Protein AF-A0A258C0G7-F1 (afdb_monomer)

Nearest PDB structures (foldseek):
  1zw0-assembly10_D  TM=4.527E-01  e=5.520E-01  Yersinia pestis

Structure (mmCIF, N/CA/C/O backbone):
data_AF-A0A258C0G7-F1
#
_entry.id   AF-A0A258C0G7-F1
#
loop_
_atom_site.group_PDB
_atom_site.id
_atom_site.type_symbol
_atom_site.label_atom_id
_atom_site.label_alt_id
_atom_site.label_comp_id
_atom_site.label_asym_id
_atom_site.label_entity_id
_atom_site.label_seq_id
_atom_site.pdbx_PDB_ins_code
_atom_site.Cartn_x
_atom_site.Cartn_y
_atom_site.Cartn_z
_atom_site.occupancy
_atom_site.B_iso_or_equiv
_atom_site.auth_seq_id
_atom_site.auth_comp_id
_atom_site.auth_asym_id
_atom_site.auth_atom_id
_atom_site.pdbx_PDB_model_num
ATOM 1 N N . MET A 1 1 ? -1.910 10.020 10.480 1.00 45.41 1 MET A N 1
ATOM 2 C CA . MET A 1 1 ? -2.718 9.110 11.316 1.00 45.41 1 MET A CA 1
ATOM 3 C C . MET A 1 1 ? -1.774 8.348 12.208 1.00 45.41 1 MET A C 1
ATOM 5 O O . MET A 1 1 ? -0.894 7.670 11.692 1.00 45.41 1 MET A O 1
ATOM 9 N N . LEU A 1 2 ? -1.884 8.556 13.517 1.00 47.25 2 LEU A N 1
ATOM 10 C CA . LEU A 1 2 ? -1.141 7.770 14.496 1.00 47.25 2 LEU A CA 1
ATOM 11 C C . LEU A 1 2 ? -1.801 6.383 14.582 1.00 47.25 2 LEU A C 1
ATOM 13 O O . LEU A 1 2 ? -3.028 6.324 14.662 1.00 47.25 2 LEU A O 1
ATOM 17 N N . PRO A 1 3 ? -1.041 5.276 14.528 1.00 48.72 3 PRO A N 1
ATOM 18 C CA . PRO A 1 3 ? -1.584 3.933 14.694 1.00 48.72 3 PRO A CA 1
ATOM 19 C C . PRO A 1 3 ? -1.926 3.710 16.176 1.00 48.72 3 PRO A C 1
ATOM 21 O O . PRO A 1 3 ? -1.186 3.061 16.904 1.00 48.72 3 PRO A O 1
ATOM 24 N N . GLY A 1 4 ? -3.027 4.294 16.640 1.00 52.47 4 GLY A N 1
ATOM 25 C CA . GLY A 1 4 ? -3.543 4.131 17.997 1.00 52.47 4 GLY A CA 1
ATOM 26 C C . GLY A 1 4 ? -5.040 3.855 17.942 1.00 52.47 4 GLY A C 1
ATOM 27 O O . GLY A 1 4 ? -5.781 4.641 17.362 1.00 52.47 4 GLY A O 1
ATOM 28 N N . GLY A 1 5 ? -5.469 2.717 18.495 1.00 60.94 5 GLY A N 1
ATOM 29 C CA . GLY A 1 5 ? -6.886 2.373 18.677 1.00 60.94 5 GLY A CA 1
ATOM 30 C C . GLY A 1 5 ? -7.226 0.910 18.383 1.00 60.94 5 GLY A C 1
ATOM 31 O O . GLY A 1 5 ? -7.958 0.288 19.139 1.00 60.94 5 GLY A O 1
ATOM 32 N N . SER A 1 6 ? -6.652 0.311 17.333 1.00 69.88 6 SER A N 1
ATOM 33 C CA . SER A 1 6 ? -6.892 -1.101 17.000 1.00 69.88 6 SER A CA 1
ATOM 34 C C . SER A 1 6 ? -5.726 -1.724 16.237 1.00 69.88 6 SER A C 1
ATOM 36 O O . SER A 1 6 ? -5.240 -1.169 15.247 1.00 69.88 6 SER A O 1
ATOM 38 N N . ARG A 1 7 ? -5.300 -2.919 16.676 1.00 80.06 7 ARG A N 1
ATOM 39 C CA . ARG A 1 7 ? -4.208 -3.703 16.070 1.00 80.06 7 ARG A CA 1
ATOM 40 C C . ARG A 1 7 ? -4.423 -3.926 14.571 1.00 80.06 7 ARG A C 1
ATOM 42 O O . ARG A 1 7 ? -3.468 -3.869 13.804 1.00 80.06 7 ARG A O 1
ATOM 49 N N . ILE A 1 8 ? -5.677 -4.107 14.161 1.00 82.00 8 ILE A N 1
ATOM 50 C CA . ILE A 1 8 ? -6.055 -4.367 12.768 1.00 82.00 8 ILE A CA 1
ATOM 51 C C . ILE A 1 8 ? -5.860 -3.107 11.907 1.00 82.00 8 ILE A C 1
ATOM 53 O O . ILE A 1 8 ? -5.339 -3.187 10.796 1.00 82.00 8 ILE A O 1
ATOM 57 N N . ILE A 1 9 ? -6.194 -1.922 12.431 1.00 79.69 9 ILE A N 1
ATOM 58 C CA . ILE A 1 9 ? -5.969 -0.640 11.737 1.00 79.69 9 ILE A CA 1
ATOM 59 C C . ILE A 1 9 ? -4.464 -0.391 11.568 1.00 79.69 9 ILE A C 1
ATOM 61 O O . ILE A 1 9 ? -4.003 -0.020 10.486 1.00 79.69 9 ILE A O 1
ATOM 65 N N . ALA A 1 10 ? -3.678 -0.651 12.619 1.00 82.81 10 ALA A N 1
ATOM 66 C CA . ALA A 1 10 ? -2.223 -0.534 12.567 1.00 82.81 10 ALA A CA 1
ATOM 67 C C . ALA A 1 10 ? -1.606 -1.493 11.533 1.00 82.81 10 ALA A C 1
ATOM 69 O O . ALA A 1 10 ? -0.751 -1.081 10.750 1.00 82.81 10 ALA A O 1
ATOM 70 N N . GLN A 1 11 ? -2.080 -2.741 11.471 1.00 88.00 11 GLN A N 1
ATOM 71 C CA . GLN A 1 11 ? -1.660 -3.721 10.465 1.00 88.00 11 GLN A CA 1
ATOM 72 C C . GLN A 1 11 ? -2.005 -3.274 9.039 1.00 88.00 11 GLN A C 1
ATOM 74 O O . GLN A 1 11 ? -1.156 -3.377 8.155 1.00 88.00 11 GLN A O 1
ATOM 79 N N . ALA A 1 12 ? -3.197 -2.715 8.809 1.00 86.50 12 ALA A N 1
ATOM 80 C CA . ALA A 1 12 ? -3.585 -2.194 7.498 1.00 86.50 12 ALA A CA 1
ATOM 81 C C . ALA A 1 12 ? -2.680 -1.027 7.052 1.00 86.50 12 ALA A C 1
ATOM 83 O O . ALA A 1 12 ? -2.212 -0.983 5.911 1.00 86.50 12 ALA A O 1
ATOM 84 N N . HIS A 1 13 ? -2.346 -0.108 7.964 1.00 85.25 13 HIS A N 1
ATOM 85 C CA . HIS A 1 13 ? -1.399 0.974 7.678 1.00 85.25 13 HIS A CA 1
ATOM 86 C C . HIS A 1 13 ? 0.044 0.486 7.481 1.00 85.25 13 HIS A C 1
ATOM 88 O O . HIS A 1 13 ? 0.764 1.033 6.635 1.00 85.25 13 HIS A O 1
ATOM 94 N N . LEU A 1 14 ? 0.468 -0.549 8.209 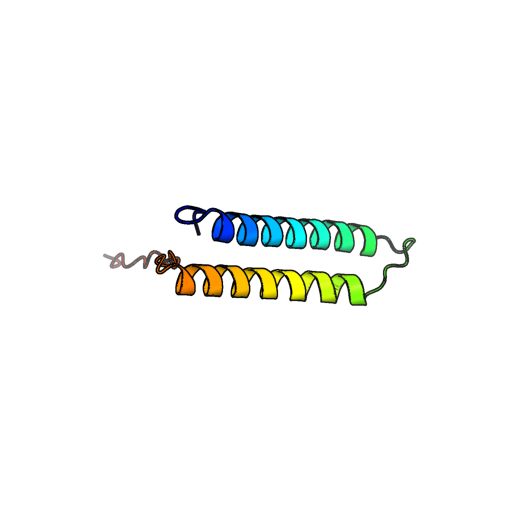1.00 90.50 14 LEU A N 1
ATOM 95 C CA . LEU A 1 14 ? 1.767 -1.188 8.015 1.00 90.50 14 LEU A CA 1
ATOM 96 C C . LEU A 1 14 ? 1.850 -1.833 6.628 1.00 90.50 14 LEU A C 1
ATOM 98 O O . LEU A 1 14 ? 2.786 -1.545 5.881 1.00 90.50 14 LEU A O 1
ATOM 102 N N . ALA A 1 15 ? 0.843 -2.624 6.252 1.00 91.50 15 ALA A N 1
ATOM 103 C CA . ALA A 1 15 ? 0.739 -3.232 4.930 1.00 91.50 15 ALA A CA 1
ATOM 104 C C . ALA A 1 15 ? 0.800 -2.165 3.828 1.00 91.50 15 ALA A C 1
ATOM 106 O O . ALA A 1 15 ? 1.602 -2.276 2.902 1.00 91.50 15 ALA A O 1
ATOM 107 N N . ARG A 1 16 ? 0.055 -1.059 3.977 1.00 92.12 16 ARG A N 1
ATOM 108 C CA . ARG A 1 16 ? 0.104 0.068 3.030 1.00 92.12 16 ARG A CA 1
ATOM 109 C C . ARG A 1 16 ? 1.516 0.642 2.888 1.00 92.12 16 ARG A C 1
ATOM 111 O O . ARG A 1 16 ? 1.963 0.945 1.782 1.00 92.12 16 ARG A O 1
ATOM 118 N N . SER A 1 17 ? 2.223 0.794 4.005 1.00 92.62 17 SER A N 1
ATOM 119 C CA . SER A 1 17 ? 3.592 1.322 4.031 1.00 92.62 17 SER A CA 1
ATOM 120 C C . SER A 1 17 ? 4.584 0.378 3.345 1.00 92.62 17 SER A C 1
ATOM 122 O O . SER A 1 17 ? 5.504 0.842 2.666 1.00 92.62 17 SER A O 1
ATOM 124 N N . LEU A 1 18 ? 4.382 -0.937 3.478 1.00 94.25 18 LEU A N 1
ATOM 125 C CA . LEU A 1 18 ? 5.157 -1.957 2.773 1.00 94.25 18 LEU A CA 1
ATOM 126 C C . LEU A 1 18 ? 4.875 -1.939 1.267 1.00 94.25 18 LEU A C 1
ATOM 128 O O . LEU A 1 18 ? 5.831 -1.925 0.496 1.00 94.25 18 LEU A O 1
ATOM 132 N N . CYS A 1 19 ? 3.613 -1.825 0.838 1.00 93.38 19 CYS A N 1
ATOM 133 C CA . CYS A 1 19 ? 3.260 -1.708 -0.583 1.00 93.38 19 CYS A CA 1
ATOM 134 C C . CYS A 1 19 ? 3.919 -0.491 -1.241 1.00 93.38 19 CYS A C 1
ATOM 136 O O . CYS A 1 19 ? 4.564 -0.625 -2.275 1.00 93.38 19 CYS A O 1
ATOM 138 N N . ARG A 1 20 ? 3.857 0.683 -0.600 1.00 92.31 20 ARG A N 1
ATOM 139 C CA . ARG A 1 20 ? 4.533 1.900 -1.092 1.00 92.31 20 ARG A CA 1
ATOM 140 C C . ARG A 1 20 ? 6.058 1.744 -1.139 1.00 92.31 20 ARG A C 1
ATOM 142 O O . ARG A 1 20 ? 6.716 2.334 -1.989 1.00 92.31 20 ARG A O 1
ATOM 149 N N . ARG A 1 21 ? 6.649 0.976 -0.215 1.00 94.25 21 ARG A N 1
ATOM 150 C CA . ARG A 1 21 ? 8.092 0.674 -0.220 1.00 94.25 21 ARG A CA 1
ATOM 151 C C . ARG A 1 21 ? 8.460 -0.266 -1.367 1.00 94.25 21 ARG A C 1
ATOM 153 O O . ARG A 1 21 ? 9.469 -0.028 -2.023 1.00 94.25 21 ARG A O 1
ATOM 160 N N . ALA A 1 22 ? 7.653 -1.299 -1.598 1.00 92.44 22 ALA A N 1
ATOM 161 C CA . ALA A 1 22 ? 7.819 -2.225 -2.711 1.00 92.44 22 ALA A CA 1
ATOM 162 C C . ALA A 1 22 ? 7.693 -1.499 -4.055 1.00 92.44 22 ALA A C 1
ATOM 164 O O . ALA A 1 22 ? 8.551 -1.672 -4.906 1.00 92.44 22 ALA A O 1
ATOM 165 N N . GLU A 1 23 ? 6.706 -0.614 -4.205 1.00 92.19 23 GLU A N 1
ATOM 166 C CA . GLU A 1 23 ? 6.519 0.211 -5.405 1.00 92.19 23 GLU A CA 1
ATOM 167 C C . GLU A 1 2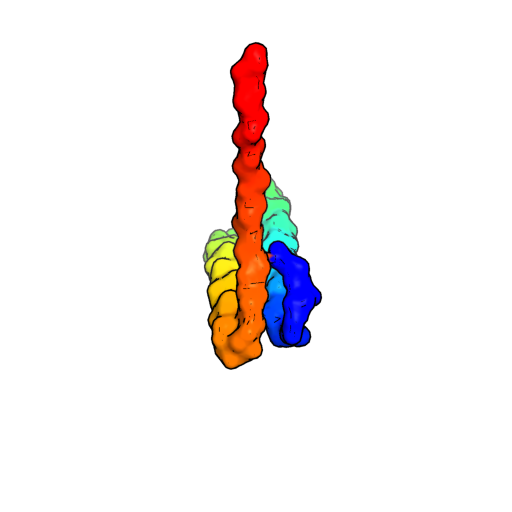3 ? 7.745 1.079 -5.698 1.00 92.19 23 GLU A C 1
ATOM 169 O 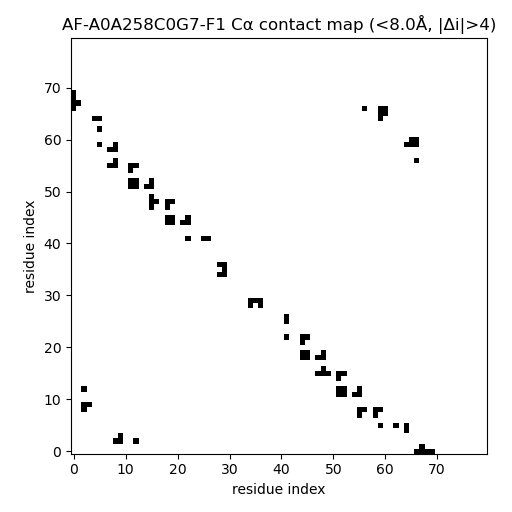O . GLU A 1 23 ? 8.239 1.068 -6.817 1.00 92.19 23 GLU A O 1
ATOM 174 N N . ARG A 1 24 ? 8.307 1.768 -4.692 1.00 91.88 24 ARG A N 1
ATOM 175 C CA . ARG A 1 24 ? 9.541 2.553 -4.884 1.00 91.88 24 ARG A CA 1
ATOM 176 C C . ARG A 1 24 ? 10.721 1.696 -5.330 1.00 91.88 24 ARG A C 1
ATOM 178 O O . ARG A 1 24 ? 11.486 2.124 -6.185 1.00 91.88 24 ARG A O 1
ATOM 185 N N . ARG A 1 25 ? 10.880 0.500 -4.752 1.00 92.06 25 ARG A N 1
ATOM 186 C CA . ARG A 1 25 ? 11.934 -0.435 -5.170 1.00 92.06 25 ARG A CA 1
ATOM 187 C C . ARG A 1 25 ? 11.698 -0.923 -6.594 1.00 92.06 25 ARG A C 1
ATOM 189 O O . ARG A 1 25 ? 12.636 -0.943 -7.373 1.00 92.06 25 ARG A O 1
ATOM 196 N N . LEU A 1 26 ? 10.457 -1.255 -6.938 1.00 90.31 26 LEU A N 1
ATOM 197 C CA . LEU A 1 26 ? 10.094 -1.704 -8.276 1.00 90.31 26 LEU A CA 1
ATOM 198 C C . LEU A 1 26 ? 10.348 -0.613 -9.318 1.00 90.31 26 LEU A C 1
ATOM 200 O O . LEU A 1 26 ? 10.914 -0.907 -10.358 1.00 90.31 26 LEU A O 1
ATOM 204 N N . LEU A 1 27 ? 10.006 0.642 -9.017 1.00 88.44 27 LEU A N 1
ATOM 205 C CA . LEU A 1 27 ? 10.304 1.786 -9.880 1.00 88.44 27 LEU A CA 1
ATOM 206 C C . LEU A 1 27 ? 11.810 2.023 -10.036 1.00 88.44 27 LEU A C 1
ATOM 208 O O . LEU A 1 27 ? 12.251 2.359 -11.127 1.00 88.44 27 LEU A O 1
ATOM 212 N N . ALA A 1 28 ? 12.599 1.824 -8.977 1.00 90.56 28 ALA A N 1
ATOM 213 C CA . ALA A 1 28 ? 14.054 1.930 -9.062 1.00 90.56 28 ALA A CA 1
ATOM 214 C C . ALA A 1 28 ? 14.658 0.858 -9.982 1.00 90.56 28 ALA A C 1
ATOM 216 O O . ALA A 1 28 ? 15.552 1.171 -10.758 1.00 90.56 28 ALA A O 1
ATOM 217 N N . VAL A 1 29 ? 14.145 -0.378 -9.939 1.00 88.88 29 VAL A N 1
ATOM 218 C CA . VAL A 1 29 ? 14.564 -1.433 -10.879 1.00 88.88 29 VAL A CA 1
ATOM 219 C C . VAL A 1 29 ? 14.016 -1.153 -12.283 1.00 88.88 29 VAL A C 1
ATOM 221 O O . VAL A 1 29 ? 14.720 -1.369 -13.255 1.00 88.88 29 VAL A O 1
ATOM 224 N N . ALA A 1 30 ? 12.796 -0.619 -12.413 1.00 86.50 30 ALA A N 1
ATOM 225 C CA . ALA A 1 30 ? 12.196 -0.289 -13.711 1.00 86.50 30 ALA A CA 1
ATOM 226 C C . ALA A 1 30 ? 12.920 0.859 -14.429 1.00 86.50 30 ALA A C 1
ATOM 228 O O . ALA A 1 30 ? 12.787 1.003 -15.640 1.00 86.50 30 ALA A O 1
ATOM 229 N N . ALA A 1 31 ? 13.645 1.697 -13.683 1.00 86.38 31 ALA A N 1
ATOM 230 C CA . ALA A 1 31 ? 14.483 2.752 -14.239 1.00 86.38 31 ALA A CA 1
ATOM 231 C C . ALA A 1 31 ? 15.766 2.205 -14.891 1.00 86.38 31 ALA A C 1
ATOM 233 O O . ALA A 1 31 ? 16.391 2.911 -15.680 1.00 86.38 31 ALA A 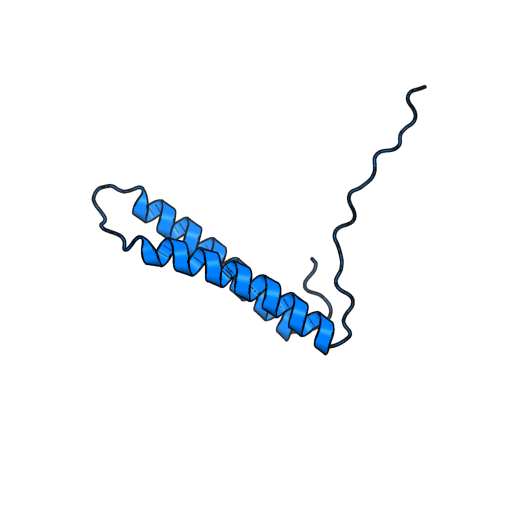O 1
ATOM 234 N N . ASP A 1 32 ? 16.155 0.965 -14.582 1.00 89.44 32 ASP A N 1
ATOM 235 C CA . ASP A 1 32 ? 17.243 0.275 -15.262 1.00 89.44 32 ASP A CA 1
ATOM 236 C C . ASP A 1 32 ? 16.736 -0.307 -16.589 1.00 89.44 32 ASP A C 1
ATOM 238 O O . ASP A 1 32 ? 15.952 -1.256 -16.620 1.00 89.44 32 ASP A O 1
ATOM 242 N N . ALA A 1 33 ? 17.207 0.255 -17.705 1.00 76.69 33 ALA A N 1
ATOM 243 C CA . ALA A 1 33 ? 16.812 -0.157 -19.052 1.00 76.69 33 ALA A CA 1
ATOM 244 C C . ALA A 1 33 ? 17.225 -1.600 -19.408 1.00 76.69 33 ALA A C 1
ATOM 246 O O . ALA A 1 33 ? 16.745 -2.144 -20.402 1.00 76.69 33 ALA A O 1
ATOM 247 N N . THR A 1 34 ? 18.105 -2.226 -18.618 1.00 84.25 34 THR A N 1
ATOM 248 C CA . THR A 1 34 ? 18.515 -3.626 -18.807 1.00 84.25 34 THR A CA 1
ATOM 249 C C . THR A 1 34 ? 17.534 -4.625 -18.185 1.00 84.25 34 THR A C 1
ATOM 251 O O . THR A 1 34 ? 17.554 -5.807 -18.530 1.00 84.25 34 THR A O 1
ATOM 254 N N . GLN A 1 35 ? 16.647 -4.166 -17.297 1.00 82.12 35 GLN A N 1
ATOM 255 C CA . GLN A 1 35 ? 15.662 -4.991 -16.603 1.00 82.12 35 GLN A CA 1
ATOM 256 C C . GLN A 1 35 ? 14.278 -4.831 -17.242 1.00 82.12 35 GLN A C 1
ATOM 258 O O . GLN A 1 35 ? 13.651 -3.776 -17.178 1.00 82.12 35 GLN A O 1
ATOM 263 N N . GLN A 1 36 ? 13.741 -5.911 -17.813 1.00 82.00 36 GLN A N 1
ATOM 264 C CA . GLN A 1 36 ? 12.340 -5.938 -18.233 1.00 82.00 36 GLN A CA 1
ATOM 265 C C . GLN A 1 36 ? 11.429 -6.192 -17.033 1.00 82.00 36 GLN A C 1
ATOM 267 O O . GLN A 1 36 ? 11.415 -7.279 -16.456 1.00 82.00 36 GLN A O 1
ATOM 272 N N . ILE A 1 37 ? 10.618 -5.192 -16.689 1.00 85.56 37 ILE A N 1
ATOM 273 C CA . ILE A 1 37 ? 9.607 -5.302 -15.635 1.00 85.56 37 ILE A CA 1
ATOM 274 C C . ILE A 1 37 ? 8.218 -5.290 -16.250 1.00 85.56 37 ILE A C 1
ATOM 276 O O . ILE A 1 37 ? 7.928 -4.520 -17.161 1.00 85.56 37 ILE A O 1
ATOM 280 N N . ASN A 1 38 ? 7.328 -6.118 -15.705 1.00 87.81 38 ASN A N 1
ATOM 281 C CA . ASN A 1 38 ? 5.920 -6.075 -16.059 1.00 87.81 38 ASN A CA 1
ATOM 282 C C . ASN A 1 38 ? 5.293 -4.735 -15.603 1.00 87.81 38 ASN A C 1
ATOM 284 O O . ASN A 1 38 ? 5.155 -4.518 -14.393 1.00 87.81 38 ASN A O 1
ATOM 288 N N . PRO A 1 39 ? 4.838 -3.861 -16.522 1.00 85.19 39 PRO A N 1
ATOM 289 C CA . PRO A 1 39 ? 4.237 -2.575 -16.162 1.00 85.19 39 PRO A CA 1
ATOM 290 C C . PRO A 1 39 ? 2.954 -2.732 -15.329 1.00 85.19 39 PRO A C 1
ATOM 292 O O . PRO A 1 39 ? 2.629 -1.867 -14.512 1.00 85.19 39 PRO A O 1
ATOM 295 N N . ALA A 1 40 ? 2.255 -3.866 -15.458 1.00 91.00 40 ALA A N 1
ATOM 296 C CA . ALA A 1 40 ? 1.078 -4.168 -14.651 1.00 91.00 40 ALA A CA 1
ATOM 297 C C . ALA A 1 40 ? 1.410 -4.313 -13.156 1.00 91.00 40 ALA A C 1
ATOM 299 O O . ALA A 1 40 ? 0.561 -4.019 -12.317 1.00 91.00 40 ALA A O 1
ATOM 300 N N . ALA A 1 41 ? 2.640 -4.704 -12.798 1.00 89.31 4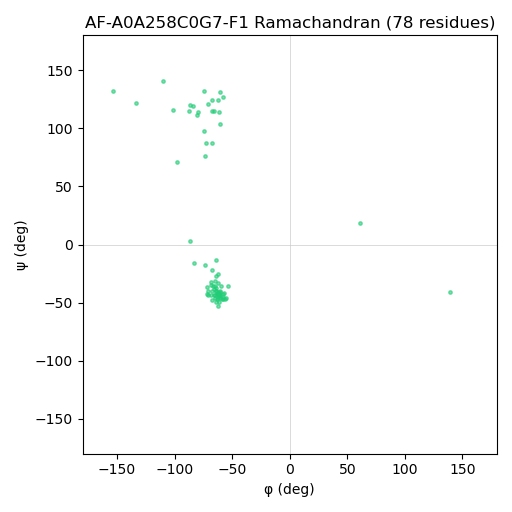1 ALA A N 1
ATOM 301 C CA . ALA A 1 41 ? 3.050 -4.846 -11.402 1.00 89.31 41 ALA A CA 1
ATOM 302 C C . ALA A 1 41 ? 3.114 -3.488 -10.678 1.00 89.31 41 ALA A C 1
ATOM 304 O O . ALA A 1 41 ? 2.655 -3.376 -9.539 1.00 89.31 41 ALA A O 1
ATOM 305 N N . CYS A 1 42 ? 3.606 -2.440 -11.350 1.00 87.44 42 CYS A N 1
ATOM 306 C CA . CYS A 1 42 ? 3.610 -1.074 -10.816 1.00 87.44 42 CYS A CA 1
ATOM 307 C C . CYS A 1 42 ? 2.181 -0.565 -10.583 1.00 87.44 42 CYS A C 1
ATOM 309 O O . CYS A 1 42 ? 1.865 -0.064 -9.503 1.00 87.44 42 CYS A O 1
ATOM 311 N N . ILE A 1 43 ? 1.298 -0.757 -11.569 1.00 90.94 43 ILE A N 1
ATOM 312 C CA . ILE A 1 43 ? -0.117 -0.369 -11.475 1.00 90.94 43 ILE A CA 1
ATOM 313 C C . ILE A 1 43 ? -0.805 -1.135 -10.338 1.00 90.94 43 ILE A C 1
ATOM 315 O O . ILE A 1 43 ? -1.535 -0.547 -9.540 1.00 90.94 43 ILE A O 1
ATOM 319 N N . TYR A 1 44 ? -0.543 -2.437 -10.220 1.00 93.31 44 TYR A N 1
ATOM 320 C CA . TYR A 1 44 ? -1.117 -3.276 -9.176 1.00 93.31 44 TYR A CA 1
ATOM 321 C C . TYR A 1 44 ? -0.707 -2.816 -7.774 1.00 93.31 44 TYR A C 1
ATOM 323 O O . TYR A 1 44 ? -1.571 -2.616 -6.921 1.00 93.31 44 TYR A O 1
ATOM 331 N N . LEU A 1 45 ? 0.591 -2.587 -7.531 1.00 91.62 45 LEU A N 1
ATOM 332 C CA . LEU A 1 45 ? 1.074 -2.088 -6.238 1.00 91.62 45 LEU A CA 1
ATOM 333 C C . LEU A 1 45 ? 0.462 -0.731 -5.888 1.00 91.62 45 LEU A C 1
ATOM 335 O O . LEU A 1 45 ? 0.147 -0.477 -4.720 1.00 91.62 45 LEU A O 1
ATOM 339 N N . ASN A 1 46 ? 0.248 0.110 -6.901 1.00 91.31 46 ASN A N 1
ATOM 340 C CA . ASN A 1 46 ? -0.395 1.395 -6.726 1.00 91.31 46 ASN A CA 1
ATOM 341 C C . ASN A 1 46 ? -1.834 1.247 -6.211 1.00 91.31 46 ASN A C 1
ATOM 343 O O . ASN A 1 46 ? -2.160 1.758 -5.137 1.00 91.31 46 ASN A O 1
ATOM 347 N N . ARG A 1 47 ? -2.646 0.438 -6.898 1.00 93.50 47 ARG A N 1
ATOM 348 C CA . ARG A 1 47 ? -4.040 0.161 -6.516 1.00 93.50 47 ARG A CA 1
ATOM 349 C C . ARG A 1 47 ? -4.167 -0.591 -5.198 1.00 93.50 47 ARG A C 1
ATOM 351 O O . ARG A 1 47 ? -5.050 -0.280 -4.401 1.00 93.50 47 ARG A O 1
ATOM 358 N N . LEU A 1 48 ? -3.269 -1.535 -4.927 1.00 92.81 48 LEU A N 1
ATOM 359 C CA . LEU A 1 48 ? -3.240 -2.266 -3.663 1.00 92.81 48 LEU A CA 1
ATOM 360 C C . LEU A 1 48 ? -3.029 -1.317 -2.478 1.00 92.81 48 LEU A C 1
ATOM 36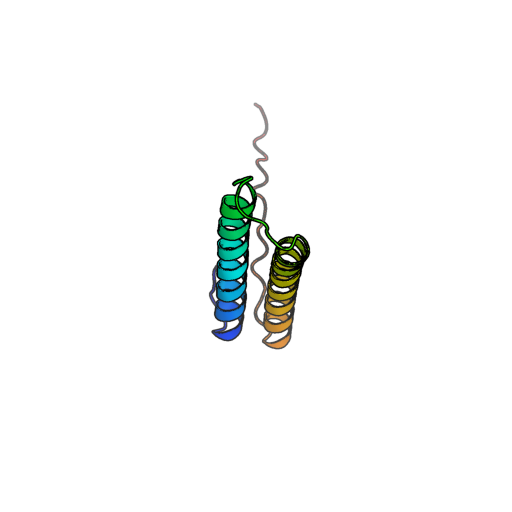2 O O . LEU A 1 48 ? -3.663 -1.465 -1.436 1.00 92.81 48 LEU A O 1
ATOM 366 N N . SER A 1 49 ? -2.169 -0.312 -2.637 1.00 91.56 49 SER A N 1
ATOM 367 C CA . SER A 1 49 ? -1.940 0.676 -1.584 1.00 91.56 49 SER A CA 1
ATOM 368 C C . SER A 1 49 ? -3.190 1.523 -1.277 1.00 91.56 49 SER A C 1
ATOM 370 O O . SER A 1 49 ? -3.441 1.836 -0.109 1.00 91.56 49 SER A O 1
ATOM 372 N N . ASP A 1 50 ? -3.992 1.846 -2.298 1.00 91.50 50 ASP A N 1
ATOM 373 C CA . ASP A 1 50 ? -5.241 2.599 -2.158 1.00 91.50 50 ASP A CA 1
ATOM 374 C C . ASP A 1 50 ? -6.310 1.731 -1.489 1.00 91.50 50 ASP A C 1
ATOM 376 O O . ASP A 1 50 ? -6.981 2.168 -0.552 1.00 91.50 50 ASP A O 1
ATOM 380 N N . LEU A 1 51 ? -6.408 0.463 -1.899 1.00 92.44 51 LEU A N 1
ATOM 381 C CA . LEU A 1 51 ? -7.290 -0.516 -1.272 1.00 92.44 51 LEU A CA 1
ATOM 382 C C . LEU A 1 51 ? -6.976 -0.669 0.221 1.00 92.44 51 LEU A C 1
ATOM 384 O O . LEU A 1 51 ? -7.889 -0.646 1.040 1.00 92.44 51 LEU A O 1
ATOM 388 N N . LEU A 1 52 ? -5.698 -0.767 0.596 1.00 89.81 52 LEU A N 1
ATOM 389 C CA . LEU A 1 52 ? -5.281 -0.870 1.999 1.00 89.81 52 LEU A CA 1
ATOM 390 C C . LEU A 1 52 ? -5.608 0.396 2.803 1.00 89.81 52 LEU A C 1
ATOM 392 O O . LEU A 1 52 ? -5.914 0.309 3.993 1.00 89.81 52 LEU A O 1
ATOM 396 N N . PHE A 1 53 ? -5.585 1.569 2.167 1.00 87.81 53 PHE A N 1
ATOM 397 C CA . PHE A 1 53 ? -6.034 2.812 2.791 1.00 87.81 53 PHE A CA 1
ATOM 398 C C . PHE A 1 53 ? -7.546 2.807 3.055 1.00 87.81 53 PHE A C 1
ATOM 400 O O . PHE A 1 53 ? -7.975 3.098 4.172 1.00 87.81 53 PHE A O 1
ATOM 407 N N . VAL A 1 54 ? -8.352 2.420 2.063 1.00 90.00 54 VAL A N 1
ATOM 408 C CA . VAL A 1 54 ? -9.813 2.305 2.213 1.00 90.00 54 VAL A CA 1
ATOM 409 C C . VAL A 1 54 ? -10.178 1.219 3.228 1.00 90.00 54 VAL A C 1
ATOM 411 O O . VAL A 1 54 ? -11.056 1.430 4.063 1.00 90.00 54 VAL A O 1
ATOM 414 N N . ALA A 1 55 ? -9.472 0.088 3.220 1.00 87.94 55 ALA A N 1
ATOM 415 C CA . ALA A 1 55 ? -9.661 -0.990 4.184 1.00 87.94 55 ALA A CA 1
ATOM 416 C C . ALA A 1 55 ? -9.391 -0.512 5.616 1.00 87.94 55 ALA A C 1
ATOM 418 O O . ALA A 1 55 ? -10.219 -0.745 6.494 1.00 87.94 55 ALA A O 1
ATOM 419 N N . ALA A 1 56 ? -8.292 0.217 5.851 1.00 86.88 56 ALA A N 1
ATOM 420 C CA . ALA A 1 56 ? -7.985 0.787 7.165 1.00 86.88 56 ALA A CA 1
ATOM 421 C C . ALA A 1 56 ? -9.118 1.696 7.678 1.00 86.88 56 ALA A C 1
ATOM 423 O O . ALA A 1 56 ? -9.518 1.585 8.839 1.00 86.88 56 ALA A O 1
ATOM 424 N N . ARG A 1 57 ? -9.693 2.529 6.799 1.00 85.19 57 ARG A N 1
ATOM 425 C CA . ARG A 1 57 ? -10.851 3.385 7.113 1.00 85.19 57 ARG A CA 1
ATOM 426 C C . ARG A 1 57 ? -12.109 2.589 7.428 1.00 85.19 57 ARG A C 1
ATOM 428 O O . ARG A 1 57 ? -12.791 2.870 8.411 1.00 85.19 57 ARG A O 1
ATOM 435 N N . LEU A 1 58 ? -12.413 1.578 6.616 1.00 87.38 58 LEU A N 1
ATOM 436 C CA . LEU A 1 58 ? -13.576 0.718 6.825 1.00 87.38 58 LEU A CA 1
ATOM 437 C C . LEU A 1 58 ? -13.477 -0.038 8.156 1.00 87.38 58 LEU A C 1
ATOM 439 O O . LEU A 1 58 ? -14.468 -0.136 8.877 1.00 87.38 58 LEU A O 1
ATOM 443 N N . ILE A 1 59 ? -12.285 -0.534 8.496 1.00 85.56 59 ILE A N 1
ATOM 444 C CA . ILE A 1 59 ? -12.009 -1.189 9.778 1.00 85.56 59 ILE A CA 1
ATOM 445 C C . ILE A 1 59 ? -12.209 -0.199 10.933 1.00 85.56 59 ILE A C 1
ATOM 447 O O . ILE A 1 59 ? -12.902 -0.535 11.890 1.00 85.56 59 ILE A O 1
ATOM 451 N N . GLY A 1 60 ? -11.678 1.024 10.826 1.00 84.06 60 GLY A N 1
ATOM 452 C CA . GLY A 1 60 ? -11.899 2.083 11.817 1.00 84.06 60 GLY A CA 1
ATOM 453 C C . GLY A 1 60 ? -13.381 2.383 12.038 1.00 84.06 60 GLY A C 1
ATOM 454 O O . GLY A 1 60 ? -13.848 2.371 13.177 1.00 84.06 60 GLY A O 1
ATOM 455 N N . LYS A 1 61 ? -14.144 2.522 10.946 1.00 84.62 61 LYS A N 1
ATOM 456 C CA . LYS A 1 61 ? -15.598 2.733 10.989 1.00 84.62 61 LYS A CA 1
ATOM 457 C C . LYS A 1 61 ? -16.336 1.577 11.671 1.00 84.62 61 LYS A C 1
ATOM 459 O O . LYS A 1 61 ? -17.231 1.825 12.471 1.00 84.62 61 LYS A O 1
ATOM 464 N N . ARG A 1 62 ? -15.972 0.323 11.376 1.00 85.50 62 ARG A N 1
ATOM 465 C CA . ARG A 1 62 ? -16.601 -0.868 11.982 1.00 85.50 62 ARG A CA 1
ATOM 466 C C . ARG A 1 62 ? -16.285 -1.026 13.467 1.00 85.50 62 ARG A C 1
ATOM 468 O O . ARG A 1 62 ? -17.121 -1.528 14.203 1.00 85.50 62 ARG A O 1
ATOM 475 N N . LEU A 1 63 ? -15.097 -0.609 13.897 1.00 83.19 63 LEU A N 1
ATOM 476 C CA . LEU A 1 63 ? -14.663 -0.685 15.294 1.00 83.19 63 LEU A CA 1
ATOM 477 C C . LEU A 1 63 ? -15.088 0.533 16.127 1.00 83.19 63 LEU A C 1
ATOM 479 O O . LEU A 1 63 ? -14.682 0.642 17.280 1.00 83.19 63 LEU A O 1
ATOM 483 N N . GLY A 1 64 ? -15.842 1.476 15.547 1.00 79.62 64 GLY A N 1
ATOM 484 C CA . GLY A 1 64 ? -16.223 2.720 16.222 1.00 79.62 64 GLY A CA 1
ATOM 485 C C . GLY A 1 64 ? -15.025 3.583 16.630 1.00 79.62 64 GLY A C 1
ATOM 486 O O . GLY A 1 64 ? -15.148 4.432 17.506 1.00 79.62 64 GLY A O 1
ATOM 487 N N . THR A 1 65 ? -13.850 3.358 16.030 1.00 73.12 65 THR A N 1
ATOM 488 C CA . THR A 1 65 ? -12.636 4.107 16.356 1.00 73.12 65 THR A CA 1
ATOM 489 C C . THR A 1 65 ? -12.640 5.408 15.553 1.00 73.12 65 THR A C 1
ATOM 491 O O . THR A 1 65 ? -12.643 5.343 14.319 1.00 73.12 65 THR A O 1
ATOM 494 N N . PRO A 1 66 ? -12.640 6.587 16.202 1.00 64.44 66 PRO A N 1
ATOM 495 C CA . PRO A 1 66 ? -12.634 7.855 15.490 1.00 64.44 66 PRO A CA 1
ATOM 496 C C . PRO A 1 66 ? -11.354 7.985 14.661 1.00 64.44 66 PRO A C 1
ATOM 498 O O . PRO A 1 66 ? -10.236 7.859 15.161 1.00 64.44 66 PRO A O 1
ATOM 501 N N . GLU A 1 67 ? -11.525 8.219 13.363 1.00 65.62 67 GLU A N 1
ATOM 502 C CA . GLU A 1 67 ? -10.414 8.457 12.453 1.00 65.62 67 GLU A CA 1
ATOM 503 C C . GLU A 1 67 ? -9.814 9.837 12.762 1.00 65.62 67 GLU A C 1
ATOM 50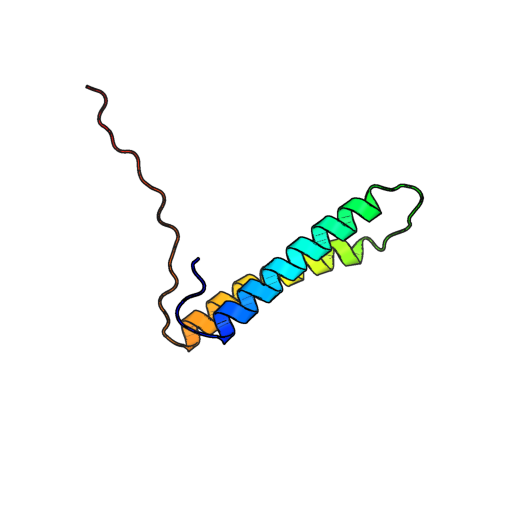5 O O . GLU A 1 67 ? -10.501 10.856 12.684 1.00 65.62 67 GLU A O 1
ATOM 510 N N . VAL A 1 68 ? -8.525 9.885 13.117 1.00 62.91 68 VAL A N 1
ATOM 511 C CA . VAL A 1 68 ? -7.815 11.154 13.342 1.00 62.91 68 VAL A CA 1
ATOM 512 C C . VAL A 1 68 ? -7.578 11.824 11.991 1.00 62.91 68 VAL A C 1
ATOM 514 O O . VAL A 1 68 ? -6.546 11.617 11.343 1.00 62.91 68 VAL A O 1
ATOM 517 N N . LEU A 1 69 ? -8.56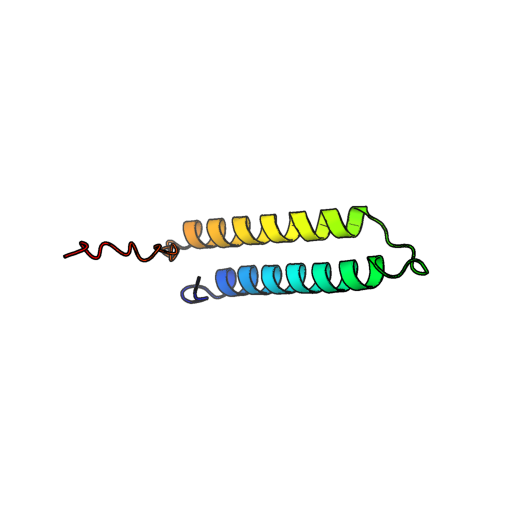0 12.605 11.546 1.00 64.88 69 LEU A N 1
ATOM 518 C CA . LEU A 1 69 ? -8.438 13.467 10.379 1.00 64.88 69 LEU A CA 1
ATOM 519 C C . LEU A 1 69 ? -7.321 14.482 10.629 1.00 64.88 69 LEU A C 1
ATOM 521 O O . LEU A 1 69 ? -7.248 15.116 11.681 1.00 64.88 69 LEU A O 1
ATOM 525 N N . TRP A 1 70 ? -6.419 14.614 9.659 1.00 60.91 70 TRP A N 1
ATOM 526 C CA . TRP A 1 70 ? -5.410 15.662 9.703 1.00 60.91 70 TRP A CA 1
ATOM 527 C C . TRP A 1 70 ? -6.115 17.013 9.543 1.00 60.91 70 TRP A C 1
ATOM 529 O O . TRP A 1 70 ? -6.711 17.276 8.500 1.00 60.91 70 TRP A O 1
ATOM 539 N N . ALA A 1 71 ? -6.072 17.842 10.586 1.00 58.50 71 ALA A N 1
ATOM 540 C CA . ALA A 1 71 ? -6.554 19.213 10.533 1.00 58.50 71 ALA A CA 1
ATOM 541 C C . ALA A 1 71 ? -5.411 20.120 10.040 1.00 58.50 71 ALA A C 1
ATOM 543 O O . ALA A 1 71 ? -4.399 20.237 10.740 1.00 58.50 71 ALA A O 1
ATOM 544 N N . PRO A 1 72 ? -5.523 20.759 8.859 1.00 65.94 72 PRO A N 1
ATOM 545 C CA . PRO A 1 72 ? -4.567 21.781 8.457 1.00 65.94 72 PRO A CA 1
ATOM 546 C C . PRO A 1 72 ? -4.556 22.897 9.501 1.00 65.94 72 PRO A C 1
ATOM 548 O O . PRO A 1 72 ? -5.600 23.464 9.826 1.00 65.94 72 PRO A O 1
ATOM 551 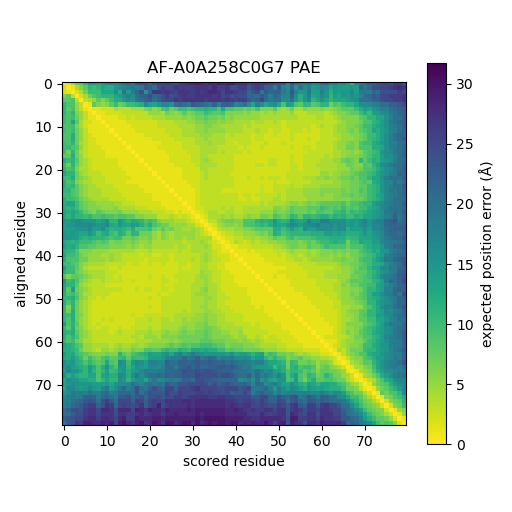N N . ARG A 1 73 ? -3.370 23.233 10.018 1.00 60.62 73 ARG A N 1
ATOM 552 C CA . ARG A 1 73 ? -3.167 24.434 10.834 1.00 60.62 73 ARG A CA 1
ATOM 553 C C . ARG A 1 73 ? -3.528 25.642 9.966 1.00 60.62 73 ARG A C 1
ATOM 555 O O . ARG A 1 73 ? -2.793 26.001 9.050 1.00 60.62 73 ARG A O 1
ATOM 562 N N . ARG A 1 74 ? -4.699 26.230 10.203 1.00 59.97 74 ARG A N 1
ATOM 563 C CA . ARG A 1 74 ? -5.131 27.459 9.538 1.00 59.97 74 ARG A CA 1
ATOM 564 C C . ARG A 1 74 ? -4.322 28.593 10.177 1.00 59.97 74 ARG A C 1
ATOM 566 O O . ARG A 1 74 ? -4.650 29.022 11.275 1.00 59.97 74 ARG A O 1
ATOM 573 N N . ASN A 1 75 ? -3.224 29.016 9.545 1.00 60.88 75 ASN A N 1
ATOM 574 C CA . ASN A 1 75 ? -2.500 30.226 9.949 1.00 60.88 75 ASN A CA 1
ATOM 575 C C . ASN A 1 75 ? -3.394 31.436 9.650 1.00 60.88 75 ASN A C 1
ATOM 577 O O . ASN A 1 75 ? -3.349 32.001 8.561 1.00 60.88 75 ASN A O 1
ATOM 581 N N . THR A 1 76 ? -4.248 31.801 10.600 1.00 62.91 76 THR A N 1
ATOM 582 C CA . THR A 1 76 ? -4.910 33.105 10.632 1.00 62.91 76 THR A CA 1
ATOM 583 C C . THR A 1 76 ? -4.131 33.995 11.591 1.00 62.91 76 THR A C 1
ATOM 585 O O . THR A 1 76 ? -4.589 34.261 12.698 1.00 62.91 76 THR A O 1
ATOM 588 N N . GLU A 1 77 ? -2.930 34.412 11.196 1.00 57.22 77 GLU A N 1
ATOM 589 C CA . GLU A 1 77 ? -2.338 35.602 11.807 1.00 57.22 77 GLU A CA 1
ATOM 590 C C . GLU A 1 77 ? -2.855 36.819 11.032 1.00 57.22 77 GLU A C 1
ATOM 592 O O . GLU A 1 77 ? -2.677 36.876 9.809 1.00 57.22 77 GLU A O 1
ATOM 597 N N . PRO A 1 78 ? -3.556 37.762 11.683 1.00 59.97 78 PRO A N 1
ATOM 598 C CA . PRO A 1 78 ? -3.886 39.024 11.046 1.00 59.97 78 PRO A CA 1
ATOM 599 C C . PRO A 1 78 ? -2.581 39.797 10.833 1.00 59.97 78 PRO A C 1
ATOM 601 O O . PRO A 1 78 ? -1.827 40.018 11.778 1.00 59.97 78 PRO A O 1
ATOM 604 N N . LYS A 1 79 ? -2.303 40.194 9.585 1.00 53.56 79 LYS A N 1
ATOM 605 C CA . LYS A 1 79 ? -1.249 41.173 9.298 1.00 53.56 79 LYS A CA 1
ATOM 606 C C . LYS A 1 79 ? -1.621 42.480 10.006 1.00 53.56 79 LYS A C 1
ATOM 608 O O . LYS A 1 79 ? -2.648 43.065 9.669 1.00 53.56 79 LYS A O 1
ATOM 613 N N . SER A 1 80 ? -0.816 42.860 10.996 1.00 63.22 80 SER A N 1
ATOM 614 C CA . SER A 1 80 ? -0.784 44.184 11.630 1.00 63.22 80 SER A CA 1
ATOM 615 C C . SER A 1 80 ? -0.229 45.237 10.683 1.00 63.22 80 SER A C 1
ATOM 617 O O . SER A 1 80 ? 0.771 44.895 10.005 1.00 63.22 80 SER A O 1
#

Sequence (80 aa):
MLPGGSRIIAQAHLARSLCRRAERRLLAVAADATQQINPAACIYLNRLSDLLFVAARLIGKRLGTPEVLWAPRRNTEPKS

Foldseek 3Di:
DPPPDDPVLVVLVVVLVVLVVVLVVLVVQVVPPVDDDDPVSNVVSVVSSVVSVVVSVVVCVVSVNDDPDDDPPPPPDPDD

Secondary structure (DSSP, 8-state):
----S-HHHHHHHHHHHHHHHHHHHHHHHHTSTTS---HHHHHHHHHHHHHHHHHHHHHHHHTTPPP-------------

Solvent-accessible surface area (backbone atoms only — not comparable to full-atom values): 4828 Å² total; per-residue (Å²): 117,79,82,74,90,50,74,68,41,37,49,28,52,49,52,27,55,49,33,56,49,50,41,54,52,50,52,58,50,54,70,36,88,88,47,92,64,68,70,64,55,57,55,47,37,53,52,51,29,52,50,28,51,52,48,26,51,52,50,28,62,74,68,70,44,83,77,67,72,87,75,79,82,78,84,79,73,80,86,125

Mean predicted aligned error: 9.35 Å

pLDDT: mean 80.39, std 13.56, range [45.41, 94.25]

Radius of gyration: 17.91 Å; Cα contacts (8 Å, |Δi|>4): 57; chains: 1; bounding box: 35×50×38 Å